Protein AF-A0A950SFC4-F1 (afdb_monomer)

Solvent-accessible surface area (backbone atoms only — not comparable to full-atom values): 3831 Å² total; per-residue (Å²): 106,46,65,53,43,47,52,43,22,73,75,68,75,44,76,77,49,62,58,54,41,22,67,68,50,11,60,74,70,32,70,67,44,34,50,60,45,67,74,48,93,68,69,53,31,64,58,51,32,69,76,47,73,31,69,67,50,44,50,42,66,45,54,78,80,129

Foldseek 3Di:
DLVLQVVLCVVPVDGDDLLLQACVNLVVVDDVSVVSNVVDDDDHSVVLCVVQVDPVSSVCVSVVDD

Mean predicted aligned error: 4.1 Å

pLDDT: mean 86.77, std 6.88, range [47.66, 91.69]

Sequence (66 aa):
MREAILDWQERYGVLPSSYDWSRTHAQHRGGEAIARLDAGEWPPSSTVGEVYGSWAAARADAVPDA

Structure (mmCIF, N/CA/C/O backbone):
data_AF-A0A950SFC4-F1
#
_entry.id   AF-A0A950SFC4-F1
#
loop_
_atom_site.group_PDB
_atom_site.id
_atom_site.type_symbol
_atom_site.label_atom_id
_atom_site.label_alt_id
_atom_site.label_comp_id
_atom_site.label_asym_id
_atom_site.label_entity_id
_atom_site.label_seq_id
_atom_site.pdbx_PDB_ins_code
_atom_site.Cartn_x
_atom_site.Cartn_y
_atom_site.Cartn_z
_atom_site.occupancy
_atom_site.B_iso_or_equiv
_atom_site.auth_seq_id
_atom_site.auth_comp_id
_atom_site.auth_asym_id
_atom_site.auth_atom_id
_atom_site.pdbx_PDB_model_num
ATOM 1 N N . MET A 1 1 ? 5.096 -9.547 -5.289 1.00 84.81 1 MET A N 1
ATOM 2 C CA . MET A 1 1 ? 5.394 -8.104 -5.095 1.00 84.81 1 MET A CA 1
ATOM 3 C C . MET A 1 1 ? 4.673 -7.255 -6.121 1.00 84.81 1 MET A C 1
ATOM 5 O O . MET A 1 1 ? 3.853 -6.457 -5.701 1.00 84.81 1 MET A O 1
ATOM 9 N N . ARG A 1 2 ? 4.891 -7.480 -7.423 1.00 87.50 2 ARG A N 1
ATOM 10 C CA . ARG A 1 2 ? 4.101 -6.872 -8.506 1.00 87.50 2 ARG A CA 1
ATOM 11 C C . ARG A 1 2 ? 2.586 -6.900 -8.261 1.00 87.50 2 ARG A C 1
ATOM 13 O O . ARG A 1 2 ? 1.967 -5.847 -8.225 1.00 87.50 2 ARG A O 1
ATOM 20 N N . GLU A 1 3 ? 2.020 -8.078 -8.004 1.00 89.38 3 GLU A N 1
ATOM 21 C CA . GLU A 1 3 ? 0.578 -8.233 -7.739 1.00 89.38 3 GLU A CA 1
ATOM 22 C C . GLU A 1 3 ? 0.111 -7.432 -6.519 1.00 89.38 3 GLU A C 1
ATOM 24 O O . GLU A 1 3 ? -0.895 -6.748 -6.594 1.00 89.38 3 GLU A O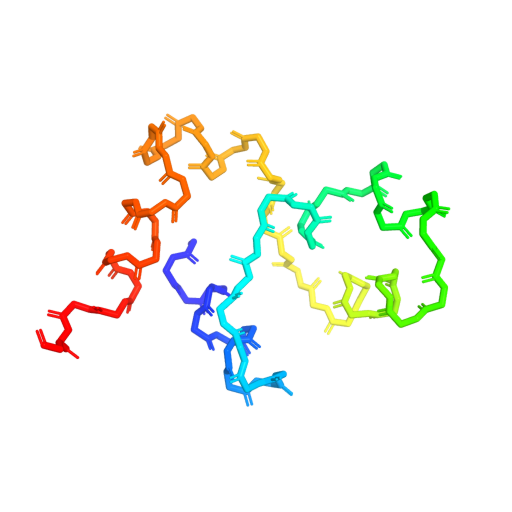 1
ATOM 29 N N . ALA A 1 4 ? 0.882 -7.418 -5.429 1.00 90.00 4 ALA A N 1
ATOM 30 C CA . ALA A 1 4 ? 0.556 -6.628 -4.240 1.00 90.00 4 ALA A CA 1
ATOM 31 C C . ALA A 1 4 ? 0.590 -5.108 -4.504 1.00 90.00 4 ALA A C 1
ATOM 33 O O . ALA A 1 4 ? -0.205 -4.365 -3.937 1.00 90.00 4 ALA A O 1
ATOM 34 N N . ILE A 1 5 ? 1.504 -4.632 -5.361 1.00 90.44 5 ILE A N 1
ATOM 35 C CA . ILE A 1 5 ? 1.582 -3.215 -5.756 1.00 90.44 5 ILE A CA 1
ATOM 36 C C . ILE A 1 5 ? 0.360 -2.835 -6.601 1.00 90.44 5 ILE A C 1
ATOM 38 O O . ILE A 1 5 ? -0.193 -1.751 -6.412 1.00 90.44 5 ILE A O 1
ATOM 42 N N . LEU A 1 6 ? -0.060 -3.730 -7.500 1.00 89.56 6 LEU A N 1
ATOM 43 C CA . LEU A 1 6 ? -1.254 -3.559 -8.326 1.00 89.56 6 LEU A CA 1
ATOM 44 C C . LEU A 1 6 ? -2.530 -3.595 -7.482 1.00 89.56 6 LEU A C 1
ATOM 46 O O . LEU A 1 6 ? -3.320 -2.667 -7.574 1.00 89.56 6 LEU A O 1
ATOM 50 N N . ASP A 1 7 ? -2.682 -4.575 -6.591 1.00 90.81 7 ASP A N 1
ATOM 51 C CA . ASP A 1 7 ? -3.848 -4.691 -5.707 1.00 90.81 7 ASP A CA 1
ATOM 52 C C . ASP A 1 7 ? -3.992 -3.450 -4.811 1.00 90.81 7 ASP A C 1
ATOM 54 O O . ASP A 1 7 ? -5.071 -2.869 -4.689 1.00 90.81 7 ASP A O 1
ATOM 58 N N . TRP A 1 8 ? -2.876 -2.943 -4.276 1.00 91.31 8 TRP A N 1
ATOM 59 C CA . TRP A 1 8 ? -2.867 -1.675 -3.549 1.00 91.31 8 TRP A CA 1
ATOM 60 C C . TRP A 1 8 ? -3.345 -0.501 -4.422 1.00 91.31 8 TRP A C 1
ATOM 62 O O . TRP A 1 8 ? -4.143 0.325 -3.971 1.00 91.31 8 TRP A O 1
ATOM 72 N N . GLN A 1 9 ? -2.871 -0.411 -5.667 1.00 90.94 9 GLN A N 1
ATOM 73 C CA . GLN A 1 9 ? -3.284 0.635 -6.603 1.00 90.94 9 GLN A CA 1
ATOM 74 C C . GLN A 1 9 ? -4.762 0.512 -6.986 1.00 90.94 9 GLN A C 1
ATOM 76 O O . GLN A 1 9 ? -5.448 1.527 -7.054 1.00 90.94 9 GLN A O 1
ATOM 81 N N . GLU A 1 10 ? -5.274 -0.694 -7.212 1.00 90.69 10 GLU A N 1
ATOM 82 C CA . GLU A 1 10 ? -6.691 -0.926 -7.504 1.00 90.69 10 GLU A CA 1
ATOM 83 C C . GLU A 1 10 ? -7.574 -0.544 -6.313 1.00 90.69 10 GLU A C 1
ATOM 85 O O . GLU A 1 10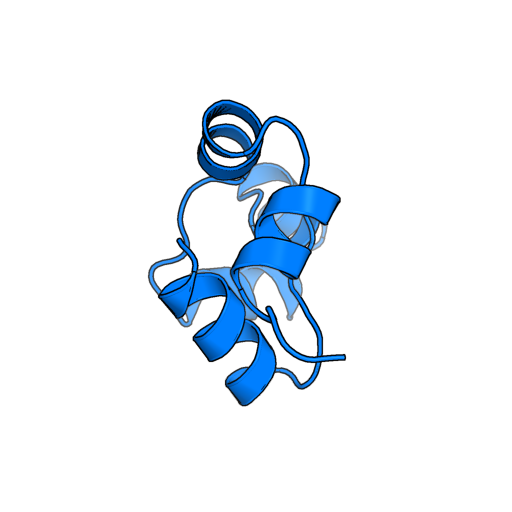 ? -8.625 0.074 -6.481 1.00 90.69 10 GLU A O 1
ATOM 90 N N . ARG A 1 11 ? -7.122 -0.840 -5.093 1.00 90.56 11 ARG A N 1
ATOM 91 C CA . ARG A 1 11 ? -7.894 -0.610 -3.871 1.00 90.56 11 ARG A CA 1
ATOM 92 C C . ARG A 1 11 ? -7.890 0.841 -3.401 1.00 90.56 11 ARG A C 1
ATOM 94 O O . ARG A 1 11 ? -8.891 1.312 -2.862 1.00 90.56 11 ARG A O 1
ATOM 101 N N . TYR A 1 12 ? -6.771 1.543 -3.574 1.00 89.62 12 TYR A N 1
ATOM 102 C CA . TYR A 1 12 ? -6.569 2.895 -3.037 1.00 89.62 12 TYR A CA 1
ATOM 103 C C . TYR A 1 12 ? -6.333 3.966 -4.109 1.00 89.62 12 TYR A C 1
ATOM 105 O O . TYR A 1 12 ? -6.193 5.141 -3.774 1.00 89.62 12 TYR A O 1
ATOM 113 N N . GLY A 1 13 ? -6.278 3.586 -5.387 1.00 89.06 13 GLY A N 1
ATOM 114 C CA . GLY A 1 13 ? -6.112 4.493 -6.527 1.00 89.06 13 GLY A CA 1
ATOM 115 C C . GLY A 1 13 ? -4.711 5.093 -6.680 1.00 89.06 13 GLY A C 1
ATOM 116 O O . GLY A 1 13 ? -4.490 5.905 -7.575 1.00 89.06 13 GLY A O 1
ATOM 117 N N . VAL A 1 14 ? -3.759 4.730 -5.816 1.00 89.31 14 VAL A N 1
ATOM 118 C CA . VAL A 1 14 ? -2.390 5.266 -5.809 1.00 89.31 14 VAL A CA 1
ATOM 119 C C . VAL A 1 14 ? -1.382 4.143 -5.653 1.00 89.31 14 VAL A C 1
ATOM 121 O O . VAL A 1 14 ? -1.645 3.181 -4.944 1.00 89.31 14 VAL A O 1
ATOM 124 N N . LEU A 1 15 ? -0.207 4.271 -6.267 1.00 88.69 15 LEU A N 1
ATOM 125 C CA . LEU A 1 15 ? 0.874 3.314 -6.039 1.00 88.69 15 LEU A CA 1
ATOM 126 C C . LEU A 1 15 ? 1.406 3.428 -4.597 1.00 88.69 15 LEU A C 1
ATOM 128 O O . LEU A 1 15 ? 1.583 4.545 -4.102 1.00 88.69 15 LEU A O 1
ATOM 132 N N . PRO A 1 16 ? 1.708 2.300 -3.933 1.00 89.69 16 PRO A N 1
ATOM 133 C CA . PRO A 1 16 ? 2.255 2.303 -2.586 1.00 89.69 16 PRO A CA 1
ATOM 134 C C . PRO A 1 16 ? 3.666 2.901 -2.537 1.00 89.69 16 PRO A C 1
ATOM 136 O O . PRO A 1 16 ? 4.461 2.814 -3.484 1.00 89.69 16 PRO A O 1
ATOM 139 N N . SER A 1 17 ? 3.992 3.482 -1.384 1.00 86.94 17 SER A N 1
ATOM 140 C CA . SER A 1 17 ? 5.339 3.914 -1.022 1.00 86.94 17 SER A CA 1
ATOM 141 C C . SER A 1 17 ? 5.938 3.028 0.073 1.00 86.94 17 SER A C 1
ATOM 143 O O . SER A 1 17 ? 5.233 2.320 0.792 1.00 86.94 17 SER A O 1
ATOM 145 N N . SER A 1 18 ? 7.251 3.146 0.280 1.00 87.44 18 SER A N 1
ATOM 146 C CA . SER A 1 18 ? 7.974 2.530 1.402 1.00 87.44 18 SER A CA 1
ATOM 147 C C . SER A 1 18 ? 7.330 2.816 2.751 1.00 87.44 18 SER A C 1
ATOM 149 O O . SER A 1 18 ? 7.326 1.952 3.622 1.00 87.44 18 SER A O 1
ATOM 151 N N . TYR A 1 19 ? 6.774 4.013 2.921 1.00 86.25 19 TYR A N 1
ATOM 152 C CA . TYR A 1 19 ? 6.097 4.415 4.150 1.00 86.25 19 TYR A CA 1
ATOM 153 C C . TYR A 1 19 ? 4.745 3.730 4.344 1.00 86.25 19 TYR A C 1
ATOM 155 O O . TYR A 1 19 ? 4.375 3.459 5.483 1.00 86.25 19 TYR A O 1
ATOM 163 N N . ASP A 1 20 ? 4.030 3.442 3.256 1.00 86.25 20 ASP A N 1
ATOM 164 C CA . ASP A 1 20 ? 2.717 2.798 3.306 1.00 86.25 20 ASP A CA 1
ATOM 165 C C . ASP A 1 20 ? 2.834 1.323 3.690 1.00 86.25 20 ASP A C 1
ATOM 167 O O . ASP A 1 20 ? 1.992 0.808 4.418 1.00 86.25 20 ASP A O 1
ATOM 171 N N . TRP A 1 21 ? 3.905 0.655 3.251 1.00 89.25 21 TRP A N 1
ATOM 172 C CA . TRP A 1 21 ? 4.174 -0.758 3.561 1.00 89.25 21 TRP A CA 1
ATOM 173 C C . TRP A 1 21 ? 5.125 -0.959 4.748 1.00 89.25 21 TRP A C 1
ATOM 175 O O . TRP A 1 21 ? 5.536 -2.080 5.058 1.00 89.25 21 TRP A O 1
ATOM 185 N N . SER A 1 22 ? 5.500 0.120 5.437 1.00 89.06 22 SER A N 1
ATOM 186 C CA . SER A 1 22 ? 6.311 0.044 6.649 1.00 89.06 22 SER A CA 1
ATOM 187 C C . SER A 1 22 ? 5.405 -0.017 7.873 1.00 89.06 22 SER A C 1
ATOM 189 O O . SER A 1 22 ? 4.761 0.968 8.233 1.00 89.06 22 SER A O 1
ATOM 191 N N . ARG A 1 23 ? 5.394 -1.163 8.567 1.00 84.44 23 ARG A N 1
ATOM 192 C CA . ARG A 1 23 ? 4.571 -1.363 9.774 1.00 84.44 23 ARG A CA 1
ATOM 193 C C . ARG A 1 23 ? 4.866 -0.334 10.862 1.00 84.44 23 ARG A C 1
ATOM 195 O O . ARG A 1 23 ? 3.935 0.186 11.466 1.00 84.44 23 ARG A O 1
ATOM 202 N N . THR A 1 24 ? 6.137 0.011 11.059 1.00 88.50 24 THR A N 1
ATOM 203 C CA . THR A 1 24 ? 6.557 1.056 12.001 1.00 88.50 24 THR A CA 1
ATOM 204 C C . THR A 1 24 ? 5.945 2.406 11.629 1.00 88.50 24 THR A C 1
ATOM 206 O O . THR A 1 24 ? 5.319 3.047 12.468 1.00 88.50 24 THR A O 1
ATOM 209 N N . HIS A 1 25 ? 6.045 2.830 10.366 1.00 86.06 25 HIS A N 1
ATOM 210 C CA . HIS A 1 25 ? 5.469 4.108 9.939 1.00 86.06 25 HIS A CA 1
ATOM 211 C C . HIS A 1 25 ? 3.942 4.110 9.940 1.00 86.06 25 HIS A C 1
ATOM 213 O O . HIS A 1 25 ? 3.347 5.103 10.356 1.00 86.06 25 HIS A O 1
ATOM 219 N N . ALA A 1 26 ? 3.305 3.013 9.536 1.00 87.38 26 ALA A N 1
ATOM 220 C CA . ALA A 1 26 ? 1.858 2.869 9.594 1.00 87.38 26 ALA A CA 1
ATOM 221 C C . ALA A 1 26 ? 1.345 2.953 11.040 1.00 87.38 26 ALA A C 1
ATOM 223 O O . ALA A 1 26 ? 0.370 3.655 11.298 1.00 87.38 26 ALA A O 1
ATOM 224 N N . GLN A 1 27 ? 2.039 2.324 11.997 1.00 86.25 27 GLN A N 1
ATOM 225 C CA . GLN A 1 27 ? 1.733 2.435 13.428 1.00 86.25 27 GLN A CA 1
ATOM 226 C C . GLN A 1 27 ? 1.925 3.857 13.954 1.00 86.25 27 GLN A C 1
ATOM 228 O O . GLN A 1 27 ? 1.045 4.374 14.635 1.00 86.25 27 GLN A O 1
ATOM 233 N N . HIS A 1 28 ? 3.041 4.506 13.614 1.00 88.31 28 HIS A N 1
ATOM 234 C CA . HIS A 1 28 ? 3.313 5.878 14.045 1.00 88.31 28 HIS A CA 1
ATOM 235 C C . HIS A 1 28 ? 2.318 6.897 13.476 1.00 88.31 28 HIS A C 1
ATOM 237 O O . HIS A 1 28 ? 1.963 7.849 14.165 1.00 88.31 28 HIS A O 1
ATOM 243 N N . ARG A 1 29 ? 1.884 6.722 12.222 1.00 85.88 29 ARG A N 1
ATOM 244 C CA . ARG A 1 29 ? 0.923 7.617 11.563 1.00 85.88 29 ARG A CA 1
ATOM 245 C C . ARG A 1 29 ? -0.515 7.333 12.001 1.00 85.88 29 ARG A C 1
ATOM 247 O O . ARG A 1 29 ? -1.319 8.258 12.069 1.00 85.88 29 ARG A O 1
ATOM 254 N N . GLY A 1 30 ? -0.814 6.072 12.315 1.00 85.56 30 GLY A N 1
ATOM 255 C CA . GLY A 1 30 ? -2.122 5.612 12.765 1.00 85.56 30 GLY A CA 1
ATOM 256 C C . GLY A 1 30 ? -3.230 5.780 11.720 1.00 85.56 30 GLY A C 1
ATOM 257 O O . GLY A 1 30 ? -2.991 6.090 10.550 1.00 85.56 30 GLY A O 1
ATOM 258 N N . GLY A 1 31 ? -4.469 5.550 12.161 1.00 88.88 31 GLY A N 1
ATOM 259 C CA . GLY A 1 31 ? -5.678 5.786 11.368 1.00 88.88 31 GLY A CA 1
ATOM 260 C C . GLY A 1 31 ? -5.729 4.972 10.075 1.00 88.88 31 GLY A C 1
ATOM 261 O O . GLY A 1 31 ? -5.538 3.756 10.080 1.00 88.88 31 GLY A O 1
ATOM 262 N N . GLU A 1 32 ? -5.976 5.648 8.954 1.00 86.94 32 GLU A N 1
ATOM 263 C CA . GLU A 1 32 ? -6.064 4.993 7.646 1.00 86.94 32 GLU A CA 1
ATOM 264 C C . GLU A 1 32 ? -4.763 4.309 7.226 1.00 86.94 32 GLU A C 1
ATOM 266 O O . GLU A 1 32 ? -4.825 3.287 6.557 1.00 86.94 32 GLU A O 1
ATOM 271 N N . ALA A 1 33 ? -3.588 4.800 7.630 1.00 85.69 33 ALA A N 1
ATOM 272 C CA . ALA A 1 33 ? -2.329 4.183 7.211 1.00 85.69 33 ALA A CA 1
ATOM 273 C C . ALA A 1 33 ? -2.203 2.743 7.731 1.00 85.69 33 ALA A C 1
ATOM 275 O O . ALA A 1 33 ? -1.849 1.838 6.978 1.00 85.69 33 ALA A O 1
ATOM 276 N N . ILE A 1 34 ? -2.548 2.517 9.003 1.00 88.06 34 ILE A N 1
ATOM 277 C CA . ILE A 1 34 ? -2.523 1.172 9.578 1.00 88.06 34 ILE A CA 1
ATOM 278 C C . ILE A 1 34 ? -3.705 0.324 9.121 1.00 88.06 34 ILE A C 1
ATOM 280 O O . ILE A 1 34 ? -3.515 -0.857 8.866 1.00 88.06 34 ILE A O 1
ATOM 284 N N . ALA A 1 35 ? -4.888 0.916 8.936 1.00 89.31 35 ALA A N 1
ATOM 285 C CA . ALA A 1 35 ? -6.041 0.188 8.411 1.00 89.31 35 ALA A CA 1
ATOM 286 C C . ALA A 1 35 ? -5.785 -0.326 6.985 1.00 89.31 35 ALA A C 1
ATOM 288 O O . ALA A 1 35 ? -6.105 -1.468 6.675 1.00 89.31 35 ALA A O 1
ATOM 289 N N . ARG A 1 36 ? -5.154 0.486 6.126 1.00 89.00 36 ARG A N 1
ATOM 290 C CA . ARG A 1 36 ? -4.790 0.082 4.761 1.00 89.00 36 ARG A CA 1
ATOM 291 C C . ARG A 1 36 ? -3.721 -1.004 4.751 1.00 89.00 36 ARG A C 1
ATOM 293 O O . ARG A 1 36 ? -3.819 -1.932 3.950 1.00 89.00 36 ARG A O 1
ATOM 300 N N . LEU A 1 37 ? -2.737 -0.904 5.650 1.00 86.94 37 LEU A N 1
ATOM 301 C CA . LEU A 1 37 ? -1.712 -1.931 5.829 1.00 86.94 37 LEU A CA 1
ATOM 302 C C . LEU A 1 37 ? -2.306 -3.251 6.356 1.00 86.94 37 LEU A C 1
ATOM 304 O O . LEU A 1 37 ? -1.845 -4.311 5.966 1.00 86.94 37 LEU A O 1
ATOM 308 N N . ASP A 1 38 ? -3.317 -3.204 7.220 1.00 87.75 38 ASP A N 1
ATOM 309 C CA . ASP A 1 38 ? -3.949 -4.406 7.785 1.00 87.75 38 ASP A CA 1
ATOM 310 C C . ASP A 1 38 ? -4.973 -5.048 6.828 1.00 87.75 38 ASP A C 1
ATOM 312 O O . ASP A 1 38 ? -5.230 -6.245 6.880 1.00 87.75 38 ASP A O 1
ATOM 316 N N . ALA A 1 39 ? -5.524 -4.267 5.895 1.00 87.75 39 ALA A N 1
ATOM 317 C CA . ALA A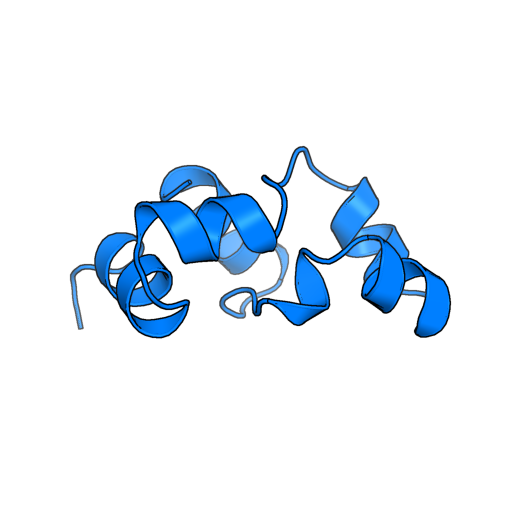 1 39 ? -6.542 -4.714 4.943 1.00 87.75 39 ALA A CA 1
ATOM 318 C C . ALA A 1 39 ? -6.045 -5.689 3.853 1.00 87.75 39 ALA A C 1
ATOM 320 O O . ALA A 1 39 ? -6.854 -6.130 3.026 1.00 87.75 39 ALA A O 1
ATOM 321 N N . GLY A 1 40 ? -4.750 -6.012 3.820 1.00 83.56 40 GLY A N 1
ATOM 322 C CA . GLY A 1 40 ? -4.164 -6.966 2.882 1.00 83.56 40 GLY A CA 1
ATOM 323 C C . GLY A 1 40 ? -2.814 -7.502 3.356 1.00 83.56 40 GLY A C 1
ATOM 324 O O . GLY A 1 40 ? -2.201 -6.980 4.285 1.00 83.56 40 GLY A O 1
ATOM 325 N N . GLU A 1 41 ? -2.340 -8.559 2.704 1.00 83.44 41 GLU A N 1
ATOM 326 C CA . GLU A 1 41 ? -1.036 -9.164 2.985 1.00 83.44 41 GLU A CA 1
ATOM 327 C C . GLU A 1 41 ? 0.045 -8.494 2.130 1.00 83.44 41 GLU A C 1
ATOM 329 O O . GLU A 1 41 ? 0.455 -8.983 1.075 1.00 83.44 41 GLU A O 1
ATOM 334 N N . TRP A 1 42 ? 0.495 -7.322 2.579 1.00 88.12 42 TRP A N 1
ATOM 335 C CA . TRP A 1 42 ? 1.532 -6.559 1.886 1.00 88.12 42 TRP A CA 1
ATOM 336 C C . TRP A 1 42 ? 2.931 -7.029 2.298 1.00 88.12 42 TRP A C 1
ATOM 338 O O . TRP A 1 42 ? 3.193 -7.227 3.490 1.00 88.12 42 TRP A O 1
ATOM 348 N N . PRO A 1 43 ? 3.872 -7.177 1.350 1.00 88.25 43 PRO A N 1
ATOM 349 C CA . PRO A 1 43 ? 5.238 -7.532 1.691 1.00 88.25 43 PRO A CA 1
ATOM 350 C C . PRO A 1 43 ? 5.923 -6.386 2.459 1.00 88.25 43 PRO A C 1
ATOM 352 O O . PRO A 1 43 ? 5.602 -5.212 2.251 1.00 88.25 43 PRO A O 1
ATOM 355 N N . PRO A 1 44 ? 6.910 -6.698 3.319 1.00 86.81 44 PRO A N 1
ATOM 356 C CA . PRO A 1 44 ? 7.606 -5.690 4.104 1.00 86.81 44 PRO A CA 1
ATOM 357 C C . PRO A 1 44 ? 8.282 -4.665 3.2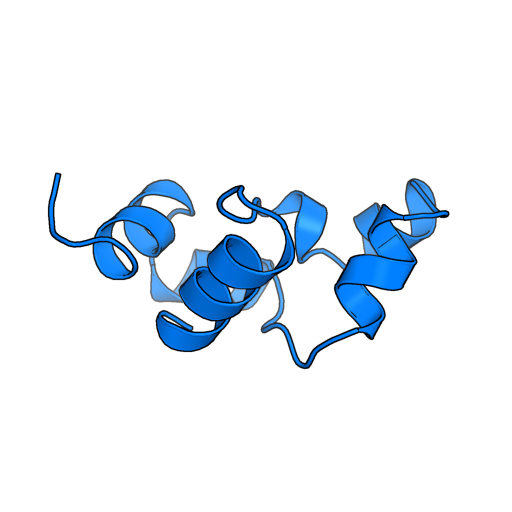02 1.00 86.81 44 PRO A C 1
ATOM 359 O O . PRO A 1 44 ? 8.904 -5.019 2.194 1.00 86.81 44 PRO A O 1
ATOM 362 N N . SER A 1 45 ? 8.260 -3.397 3.612 1.00 89.12 45 SER A N 1
ATOM 363 C CA . SER A 1 45 ? 8.863 -2.333 2.812 1.00 89.12 45 SER A CA 1
ATOM 364 C C . SER A 1 45 ? 10.348 -2.545 2.506 1.00 89.12 45 SER A C 1
ATOM 366 O O . SER A 1 45 ? 10.825 -2.166 1.434 1.00 89.12 45 SER A O 1
ATOM 368 N N . SER A 1 46 ? 11.072 -3.161 3.444 1.00 88.38 46 SER A N 1
ATOM 369 C CA . SER A 1 46 ? 12.489 -3.500 3.294 1.00 88.38 46 SER A CA 1
ATOM 370 C C . SER A 1 46 ? 12.710 -4.580 2.239 1.00 88.38 46 SER A C 1
ATOM 372 O O . SER A 1 46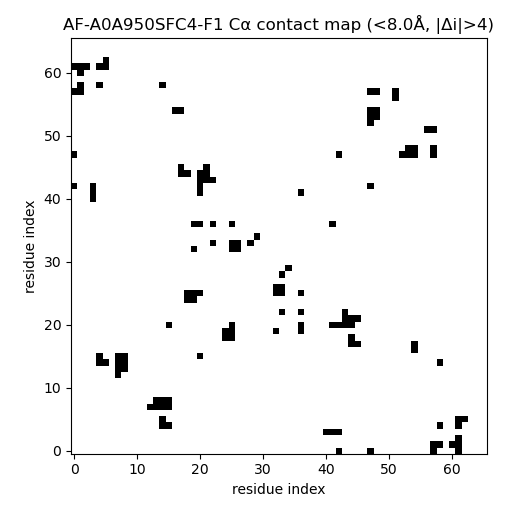 ? 13.626 -4.454 1.439 1.00 88.38 46 SER A O 1
ATOM 374 N N . THR A 1 47 ? 11.842 -5.593 2.178 1.00 90.62 47 THR A N 1
ATOM 375 C CA . THR A 1 47 ? 11.933 -6.679 1.191 1.00 90.62 47 THR A CA 1
ATOM 376 C C . THR A 1 47 ? 11.744 -6.156 -0.231 1.00 90.62 47 THR A C 1
ATOM 378 O O . THR A 1 47 ? 12.477 -6.548 -1.131 1.00 90.62 47 THR A O 1
ATOM 381 N N . VAL A 1 48 ? 10.810 -5.221 -0.439 1.00 88.69 48 VAL A N 1
ATOM 382 C CA . VAL A 1 48 ? 10.627 -4.572 -1.749 1.00 88.69 48 VAL A CA 1
ATOM 383 C C . VAL A 1 48 ? 11.876 -3.787 -2.150 1.00 88.69 48 VAL A C 1
ATOM 385 O O . VAL A 1 48 ? 12.327 -3.883 -3.289 1.00 88.69 48 VAL A O 1
ATOM 388 N N . GLY A 1 49 ? 12.456 -3.034 -1.210 1.00 89.25 49 GLY A N 1
ATOM 389 C CA . GLY A 1 49 ? 13.695 -2.293 -1.440 1.00 89.25 49 GLY A CA 1
ATOM 390 C C . GLY A 1 49 ? 14.893 -3.196 -1.739 1.00 89.25 49 GLY A C 1
ATOM 391 O O . GLY A 1 49 ? 15.686 -2.860 -2.607 1.00 89.25 49 GLY A O 1
ATO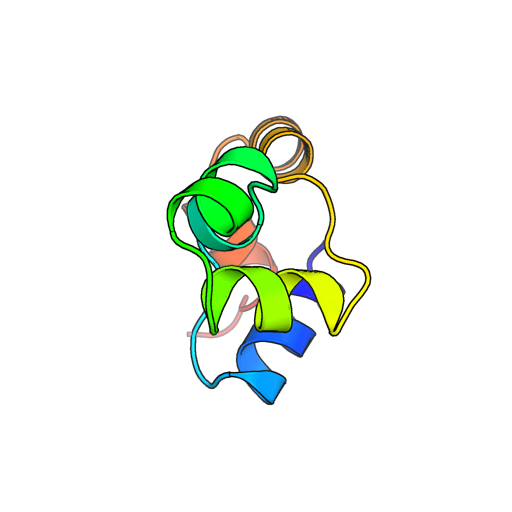M 392 N N . GLU A 1 50 ? 15.005 -4.344 -1.071 1.00 90.31 50 GLU A N 1
AT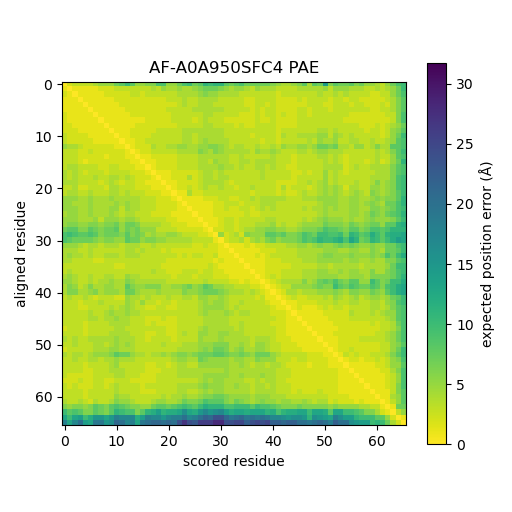OM 393 C CA . GLU A 1 50 ? 16.098 -5.302 -1.272 1.00 90.31 50 GLU A CA 1
ATOM 394 C C . GLU A 1 50 ? 15.998 -6.023 -2.623 1.00 90.31 50 GLU A C 1
ATOM 396 O O . GLU A 1 50 ? 16.997 -6.153 -3.324 1.00 90.31 50 GLU A O 1
ATOM 401 N N . VAL A 1 51 ? 14.790 -6.429 -3.030 1.00 91.69 51 VAL A N 1
ATOM 402 C CA . VAL A 1 51 ? 14.577 -7.158 -4.292 1.00 91.69 51 VAL A CA 1
ATOM 403 C C . VAL A 1 51 ? 14.664 -6.246 -5.512 1.00 91.69 51 VAL A C 1
ATOM 405 O O . VAL A 1 51 ? 15.277 -6.615 -6.510 1.00 91.69 51 VAL A O 1
ATOM 408 N N . TYR A 1 52 ? 14.071 -5.053 -5.448 1.00 88.12 52 TYR A N 1
ATOM 409 C CA . TYR A 1 52 ? 14.032 -4.135 -6.591 1.00 88.12 52 TYR A CA 1
ATOM 410 C C . TYR A 1 52 ? 15.138 -3.076 -6.565 1.00 88.12 52 TYR A C 1
ATOM 412 O O . TYR A 1 52 ? 15.255 -2.283 -7.498 1.00 88.12 52 TYR A O 1
ATOM 420 N N . GLY A 1 53 ? 15.902 -2.974 -5.476 1.00 89.38 53 GLY A N 1
ATOM 421 C CA . GLY A 1 53 ? 16.880 -1.908 -5.231 1.00 89.38 53 GLY A CA 1
ATOM 422 C C . GLY A 1 5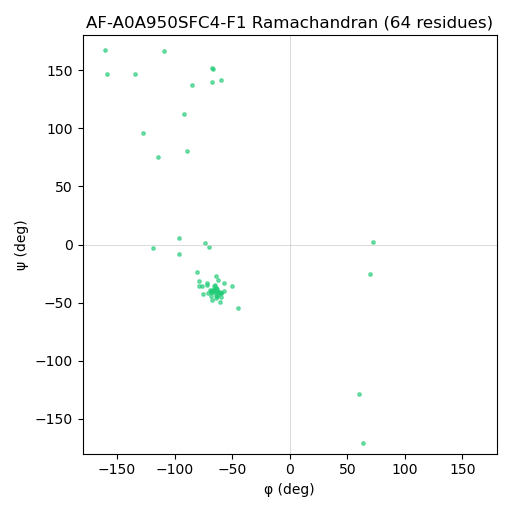3 ? 16.256 -0.530 -4.966 1.00 89.38 53 GLY A C 1
ATOM 423 O O . GLY A 1 53 ? 16.865 0.328 -4.328 1.00 89.38 53 GLY A O 1
ATOM 424 N N . SER A 1 54 ? 15.042 -0.271 -5.457 1.00 88.81 54 SER A N 1
ATOM 425 C CA . SER A 1 54 ? 14.322 0.989 -5.285 1.00 88.81 54 SER A CA 1
ATOM 426 C C . SER A 1 54 ? 12.819 0.820 -5.486 1.00 88.81 54 SER A C 1
ATOM 428 O O . SER A 1 54 ? 12.358 0.091 -6.360 1.00 88.81 54 SER A O 1
ATOM 430 N N . TRP A 1 55 ? 12.036 1.603 -4.745 1.00 88.00 55 TRP A N 1
ATOM 431 C CA . TRP A 1 55 ? 10.577 1.646 -4.891 1.00 88.00 55 TRP A CA 1
ATOM 432 C C . TRP A 1 55 ? 10.113 2.167 -6.253 1.00 88.00 55 TRP A C 1
ATOM 434 O O . TRP A 1 55 ? 9.040 1.802 -6.719 1.00 88.00 55 TRP A O 1
ATOM 444 N N . ALA A 1 56 ? 10.923 2.998 -6.913 1.00 88.06 56 ALA A N 1
ATOM 445 C CA . ALA A 1 56 ? 10.666 3.402 -8.291 1.00 88.06 56 ALA A CA 1
ATOM 446 C C . ALA A 1 56 ? 10.732 2.206 -9.256 1.00 88.06 56 ALA A C 1
ATOM 448 O O . ALA A 1 56 ? 9.840 2.060 -10.084 1.00 88.06 56 ALA A O 1
ATOM 449 N N . ALA A 1 57 ? 11.727 1.326 -9.098 1.00 89.56 57 ALA A N 1
ATOM 450 C CA . ALA A 1 57 ? 11.862 0.118 -9.908 1.00 89.56 57 ALA A CA 1
ATOM 451 C C . ALA A 1 57 ? 10.731 -0.881 -9.626 1.00 89.56 57 ALA A C 1
ATOM 453 O O . ALA A 1 57 ? 10.150 -1.415 -10.560 1.00 89.56 57 ALA A O 1
ATOM 454 N N . ALA A 1 58 ? 10.347 -1.054 -8.357 1.00 89.69 58 ALA A N 1
ATOM 455 C CA . ALA A 1 58 ? 9.212 -1.901 -7.988 1.00 89.69 58 ALA A CA 1
ATOM 456 C C . ALA A 1 58 ? 7.889 -1.421 -8.614 1.00 89.69 58 ALA A C 1
ATOM 458 O O . ALA A 1 58 ? 7.093 -2.222 -9.094 1.00 89.69 58 ALA A O 1
ATOM 459 N N . ARG A 1 59 ? 7.662 -0.100 -8.641 1.00 89.06 59 ARG A N 1
ATOM 460 C CA . ARG A 1 59 ? 6.490 0.502 -9.293 1.00 89.06 59 ARG A CA 1
ATOM 461 C C . ARG A 1 59 ? 6.522 0.358 -10.815 1.00 89.06 59 ARG A C 1
ATOM 463 O O . ARG A 1 59 ? 5.485 0.068 -11.396 1.00 89.06 59 ARG A O 1
ATOM 470 N N . ALA A 1 60 ? 7.686 0.540 -11.437 1.00 89.06 60 A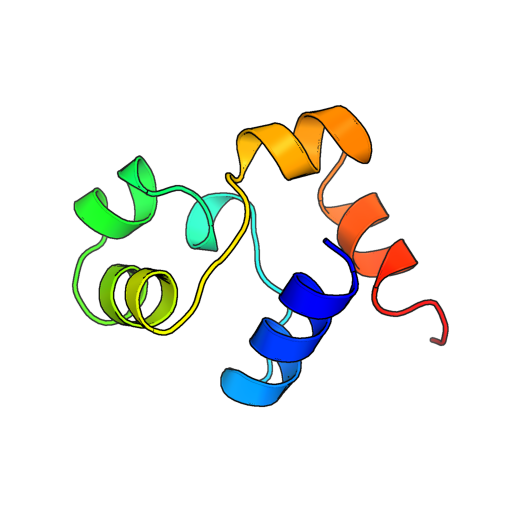LA A N 1
ATOM 471 C CA . ALA A 1 60 ? 7.856 0.371 -12.881 1.00 89.06 60 ALA A CA 1
ATOM 472 C C . ALA A 1 60 ? 7.665 -1.091 -13.320 1.00 89.06 60 ALA A C 1
ATOM 474 O O . ALA A 1 60 ? 7.035 -1.353 -14.334 1.00 89.06 60 ALA A O 1
ATOM 475 N N . ASP A 1 61 ? 8.147 -2.050 -12.527 1.00 88.50 61 ASP A N 1
ATOM 476 C CA . ASP A 1 61 ? 7.890 -3.478 -12.746 1.00 88.50 61 ASP A CA 1
ATOM 477 C C . ASP A 1 61 ? 6.399 -3.818 -12.596 1.00 88.50 61 ASP A C 1
ATOM 479 O O . ASP A 1 61 ? 5.841 -4.622 -13.348 1.00 88.50 61 ASP A O 1
ATOM 483 N N . ALA A 1 62 ? 5.721 -3.175 -11.641 1.00 86.00 62 ALA A N 1
ATOM 484 C CA . ALA A 1 62 ? 4.296 -3.378 -11.432 1.00 86.00 62 ALA A CA 1
ATOM 485 C C . ALA A 1 62 ? 3.444 -2.830 -12.584 1.00 86.00 62 ALA A C 1
ATOM 487 O O . ALA A 1 62 ? 2.558 -3.538 -13.073 1.00 86.00 62 ALA A O 1
ATOM 488 N N . VAL A 1 63 ? 3.766 -1.625 -13.058 1.00 81.75 63 VAL A N 1
ATOM 489 C CA . VAL A 1 63 ? 3.078 -0.932 -14.155 1.00 81.75 63 VAL A CA 1
ATOM 490 C C . VAL A 1 63 ? 4.034 -0.792 -15.348 1.00 81.75 63 VAL A C 1
ATOM 492 O O . VAL A 1 63 ? 4.572 0.290 -15.576 1.00 81.75 63 VAL A O 1
ATOM 495 N N . PRO A 1 64 ? 4.283 -1.877 -16.107 1.00 66.12 64 PRO A N 1
ATOM 496 C CA . PRO A 1 64 ? 5.248 -1.862 -17.205 1.00 66.12 64 PRO A CA 1
ATOM 497 C C . PRO A 1 64 ? 4.767 -1.098 -18.453 1.00 66.12 64 PRO A C 1
ATOM 499 O O . PRO A 1 64 ? 5.498 -1.067 -19.437 1.00 66.12 64 PRO A O 1
ATOM 502 N N . ASP A 1 65 ? 3.571 -0.498 -18.434 1.00 58.59 65 ASP A N 1
ATOM 503 C CA . ASP A 1 65 ? 2.962 0.185 -19.581 1.00 58.59 65 ASP A CA 1
ATOM 504 C C . ASP A 1 65 ? 2.530 1.612 -19.189 1.00 58.59 65 ASP A C 1
ATOM 506 O O . ASP A 1 65 ? 1.479 1.818 -18.575 1.00 58.59 65 ASP A O 1
ATOM 510 N N . ALA A 1 66 ? 3.398 2.585 -19.480 1.00 47.66 66 ALA A N 1
ATOM 511 C CA . ALA A 1 66 ? 3.104 4.017 -19.571 1.00 47.66 66 ALA A CA 1
ATOM 512 C C . ALA A 1 66 ? 4.045 4.663 -20.597 1.00 47.66 66 ALA A C 1
ATOM 514 O O . ALA A 1 66 ? 5.260 4.355 -20.552 1.00 47.66 66 ALA A O 1
#

Radius of gyration: 11.26 Å; Cα contacts (8 Å, |Δi|>4): 69; chains: 1; bounding box: 25×17×34 Å

Secondary structure (DSSP, 8-state):
-HHHHHHHHHHHSS---TTTS-HHHHHHH-THHHHHHHTS-PPPHHHHHHHHSSHHHHHHHH----